Protein AF-A0A3D4TLI1-F1 (afdb_monomer)

Nearest PDB structures (foldseek):
  5gvh-assembly1_A-2  TM=9.157E-01  e=4.830E-01  Thermotoga maritima MSB8

pLDDT: mean 92.95, std 7.18, range [57.03, 98.0]

Foldseek 3Di:
DDDDPVVVVQVVCCVVVVFPGSDEDDADAPPFAPVNQVVQVVVRHGGDHNCPPPDPVRVD

Sequence (60 aa):
MNASPILERADTFCRRFSLQLPILLAPMAGACPVPLSAALANAGSMGAMGAVLSPAADIG

Radius of gyration: 14.37 Å; Cα contacts (8 Å, |Δi|>4): 73; chains: 1; bounding box: 34×19×42 Å

Solvent-accessible surface area (backbone atoms only — not comparable to full-atom values): 3578 Å² total; per-residue (Å²): 130,82,74,52,75,67,54,52,52,42,49,54,50,15,65,75,70,75,35,77,40,88,47,70,53,77,58,36,64,89,72,27,54,67,71,60,20,51,54,32,41,77,70,26,27,43,46,35,60,19,54,89,80,52,57,73,89,75,58,128

Structure (mmCIF, N/CA/C/O backbone):
data_AF-A0A3D4TLI1-F1
#
_entry.id   AF-A0A3D4TLI1-F1
#
loop_
_atom_site.group_PDB
_atom_site.id
_atom_site.type_symbol
_atom_site.label_atom_id
_atom_site.label_alt_id
_atom_site.label_comp_id
_atom_site.label_asym_id
_atom_site.label_entity_id
_atom_site.label_seq_id
_atom_site.pdbx_PDB_ins_code
_atom_site.Cartn_x
_atom_site.Cartn_y
_atom_site.Cartn_z
_atom_site.occupancy
_atom_site.B_iso_or_equiv
_atom_site.auth_seq_id
_atom_site.auth_comp_id
_atom_site.auth_asym_id
_atom_site.auth_atom_id
_atom_site.pdbx_PDB_model_num
ATOM 1 N N . MET A 1 1 ? -20.901 2.948 23.884 1.00 57.03 1 MET A N 1
ATOM 2 C CA . MET A 1 1 ? -19.627 3.679 24.051 1.00 57.03 1 MET A CA 1
ATOM 3 C C . MET A 1 1 ? -19.427 4.497 22.796 1.00 57.03 1 MET A C 1
ATOM 5 O O . MET A 1 1 ? -19.387 3.895 21.731 1.00 57.03 1 MET A O 1
ATOM 9 N N . ASN A 1 2 ? -19.376 5.826 22.895 1.00 75.88 2 ASN A N 1
ATOM 10 C CA . ASN A 1 2 ? -18.983 6.629 21.739 1.00 75.88 2 ASN A CA 1
ATOM 11 C C . ASN A 1 2 ? -17.528 6.302 21.410 1.00 75.88 2 ASN A C 1
ATOM 13 O O . ASN A 1 2 ? -16.701 6.175 22.318 1.00 75.88 2 ASN A O 1
ATOM 17 N N . ALA A 1 3 ? -17.237 6.121 20.126 1.00 80.12 3 ALA A N 1
ATOM 18 C CA . ALA A 1 3 ? -15.867 5.994 19.668 1.00 80.12 3 ALA A CA 1
ATOM 19 C C . ALA A 1 3 ? -15.096 7.263 20.063 1.00 80.12 3 ALA A C 1
ATOM 21 O O . ALA A 1 3 ? -15.650 8.363 20.079 1.00 80.12 3 ALA A O 1
ATOM 22 N N . SER A 1 4 ? -13.821 7.117 20.422 1.00 95.62 4 SER A N 1
ATOM 23 C CA . SER A 1 4 ? -12.982 8.292 20.645 1.00 95.62 4 SER A CA 1
ATOM 24 C C . SER A 1 4 ? -12.832 9.066 19.324 1.00 95.62 4 SER A C 1
ATOM 26 O O . SER A 1 4 ? -12.856 8.453 18.252 1.00 95.62 4 SER A O 1
ATOM 28 N N . PRO A 1 5 ? -12.596 10.389 19.360 1.00 95.88 5 PRO A N 1
ATOM 29 C CA . PRO A 1 5 ? -12.392 1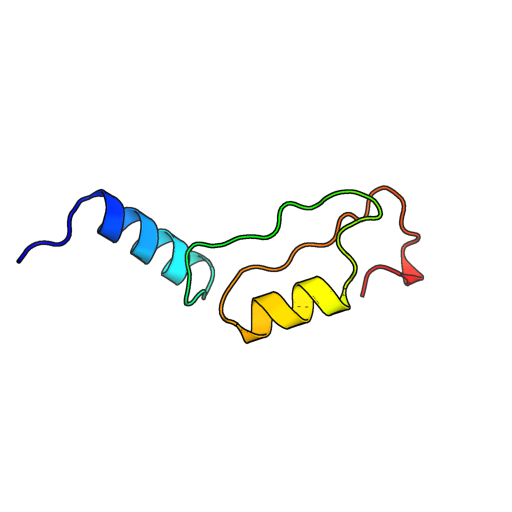1.177 18.139 1.00 95.88 5 PRO A CA 1
ATOM 30 C C . PRO A 1 5 ? -11.214 10.670 17.286 1.00 95.88 5 PRO A C 1
ATOM 32 O O . PRO A 1 5 ? -11.161 10.902 16.081 1.00 95.88 5 PRO A O 1
ATOM 35 N N . ILE A 1 6 ? -10.257 9.954 17.889 1.00 96.12 6 ILE A N 1
ATOM 36 C CA . ILE A 1 6 ? -9.149 9.303 17.175 1.00 96.12 6 ILE A CA 1
ATOM 37 C C . ILE A 1 6 ? -9.667 8.140 16.318 1.00 96.12 6 ILE A C 1
ATOM 39 O O . ILE A 1 6 ? -9.289 8.026 15.153 1.00 96.12 6 ILE A O 1
ATOM 43 N N . LEU A 1 7 ? -10.550 7.306 16.875 1.00 95.69 7 LEU A N 1
ATOM 44 C CA . LEU A 1 7 ? -11.141 6.172 16.164 1.00 95.69 7 LEU A CA 1
ATOM 45 C C . LEU A 1 7 ? -12.060 6.636 15.029 1.00 95.69 7 LEU A C 1
ATOM 47 O O . LEU A 1 7 ? -12.004 6.063 13.946 1.00 95.69 7 LEU A O 1
ATOM 51 N N . GLU A 1 8 ? -12.831 7.71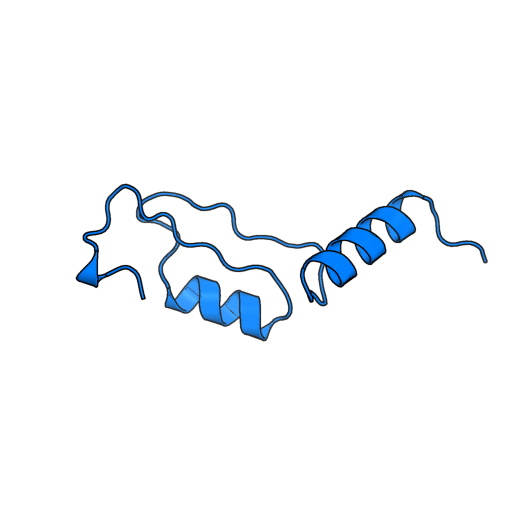0 15.223 1.00 96.94 8 GLU A N 1
ATOM 52 C CA . GLU A 1 8 ? -13.669 8.279 14.154 1.00 96.94 8 GLU A CA 1
ATOM 53 C C . GLU A 1 8 ? -12.839 8.795 12.971 1.00 96.94 8 GLU A C 1
ATOM 55 O O . GLU A 1 8 ? -13.196 8.587 11.808 1.00 96.94 8 GLU A O 1
ATOM 60 N N . ARG A 1 9 ? -11.694 9.437 13.243 1.00 96.50 9 ARG A N 1
ATOM 61 C CA . ARG A 1 9 ? -10.771 9.896 12.193 1.00 96.50 9 ARG A CA 1
ATOM 62 C C . ARG A 1 9 ? -10.153 8.726 11.431 1.00 96.50 9 ARG A C 1
ATOM 64 O O . ARG A 1 9 ? -10.045 8.799 10.208 1.00 96.50 9 ARG A O 1
ATOM 71 N N . ALA A 1 10 ? -9.760 7.667 12.140 1.00 96.75 10 ALA A N 1
ATOM 72 C CA . ALA A 1 10 ? -9.218 6.455 11.533 1.00 96.75 10 ALA A CA 1
ATOM 73 C C . ALA A 1 10 ? -10.262 5.733 10.661 1.0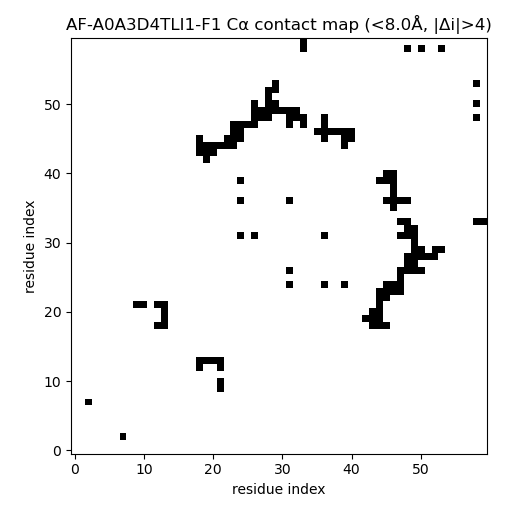0 96.75 10 ALA A C 1
ATOM 75 O O . ALA A 1 10 ? -9.948 5.366 9.529 1.00 96.75 10 ALA A O 1
ATOM 76 N N . ASP A 1 11 ? -11.506 5.600 11.137 1.00 96.75 11 ASP A N 1
ATOM 77 C CA . ASP A 1 11 ? -12.619 5.015 10.371 1.00 96.75 11 ASP A CA 1
ATOM 78 C C . ASP A 1 11 ? -12.932 5.839 9.118 1.00 96.75 11 ASP A C 1
ATOM 80 O O . ASP A 1 11 ? -12.978 5.312 8.007 1.00 96.75 11 ASP A O 1
ATOM 84 N N . THR A 1 12 ? -13.041 7.162 9.268 1.00 97.62 12 THR A N 1
ATOM 85 C CA . THR A 1 12 ? -13.272 8.079 8.142 1.00 97.62 12 THR A CA 1
ATOM 86 C C . THR A 1 12 ? -12.177 7.952 7.083 1.00 97.62 12 THR A C 1
ATOM 88 O O . THR A 1 12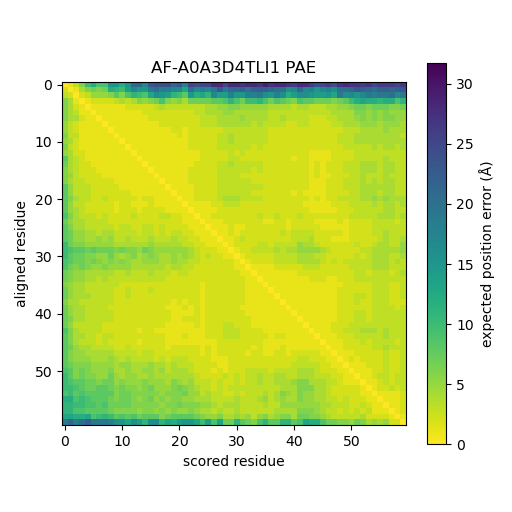 ? -12.467 7.941 5.885 1.00 97.62 12 THR A O 1
ATOM 91 N N . PHE A 1 13 ? -10.915 7.832 7.506 1.00 97.62 13 PHE A N 1
ATOM 92 C CA . PHE A 1 13 ? -9.791 7.614 6.601 1.00 97.62 13 PHE A CA 1
ATOM 93 C C . PHE A 1 13 ? -9.921 6.284 5.848 1.00 97.62 13 PHE A C 1
ATOM 95 O O . PHE A 1 13 ? -9.842 6.266 4.619 1.00 97.62 13 PHE A O 1
ATOM 102 N N . CYS A 1 14 ? -10.186 5.190 6.566 1.00 98.00 14 CYS A N 1
ATOM 103 C CA . CYS A 1 14 ? -10.339 3.866 5.971 1.00 98.00 14 CYS A CA 1
ATOM 104 C C . CYS A 1 14 ? -11.496 3.831 4.965 1.00 98.00 14 CYS A C 1
ATOM 106 O O . CYS A 1 14 ? -11.321 3.367 3.842 1.00 98.00 14 CYS A O 1
ATOM 108 N N . ARG A 1 15 ? -12.648 4.420 5.305 1.00 98.00 15 ARG A N 1
ATOM 109 C CA . ARG A 1 15 ? -13.816 4.506 4.413 1.00 98.00 15 ARG A CA 1
ATOM 110 C C . ARG A 1 15 ? -13.550 5.348 3.172 1.00 98.00 15 ARG A C 1
ATOM 112 O O . ARG A 1 15 ? -13.967 4.968 2.084 1.00 98.00 15 ARG A O 1
ATOM 119 N N . ARG A 1 16 ? -12.838 6.472 3.314 1.00 98.00 16 ARG A N 1
ATOM 120 C CA . ARG A 1 16 ? -12.484 7.344 2.184 1.00 98.00 16 ARG A CA 1
ATOM 121 C C . ARG A 1 16 ? -11.625 6.621 1.145 1.00 98.00 16 ARG A C 1
ATOM 123 O O . ARG A 1 16 ? -11.785 6.878 -0.043 1.00 98.00 16 ARG A O 1
ATOM 130 N N . PHE A 1 17 ? -10.722 5.752 1.592 1.00 97.19 17 PHE A N 1
ATOM 131 C CA . PHE A 1 17 ? -9.748 5.079 0.731 1.00 97.19 17 PHE A CA 1
ATOM 132 C C . PHE A 1 17 ? -10.016 3.581 0.536 1.00 97.19 17 PHE A C 1
ATOM 134 O O . PHE A 1 17 ? -9.194 2.896 -0.061 1.00 97.19 17 PHE A O 1
ATOM 141 N N . SER A 1 18 ? -11.167 3.079 0.996 1.00 97.25 18 SER A N 1
ATOM 142 C CA . SER A 1 18 ? -11.540 1.655 0.944 1.00 97.25 18 SER A CA 1
ATOM 143 C C . SER A 1 18 ? -10.491 0.721 1.569 1.00 97.25 18 SER A C 1
ATOM 145 O O . SER A 1 18 ? -10.159 -0.322 1.013 1.00 97.25 18 SER A O 1
ATOM 147 N N . LEU A 1 19 ? -9.963 1.106 2.733 1.00 97.50 19 LEU A N 1
ATOM 148 C CA . LEU A 1 19 ? -8.988 0.335 3.509 1.00 97.50 19 LEU A CA 1
ATOM 149 C C . LEU A 1 19 ? -9.661 -0.391 4.678 1.00 97.50 19 LEU A C 1
ATOM 151 O O . LEU A 1 19 ? -10.721 0.013 5.153 1.00 97.50 19 LEU A O 1
ATOM 1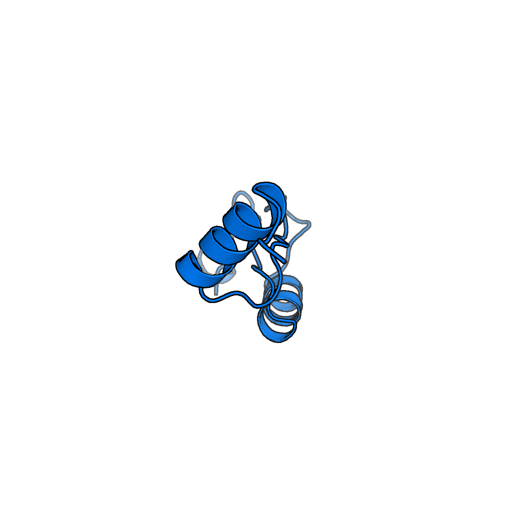55 N N . GLN A 1 20 ? -9.003 -1.432 5.181 1.00 97.88 20 GLN A N 1
ATOM 156 C CA . GLN A 1 20 ? -9.352 -2.112 6.433 1.00 97.88 20 GLN A CA 1
ATOM 157 C C . GLN A 1 20 ? -8.514 -1.592 7.610 1.00 97.88 20 GLN A C 1
ATOM 159 O O . GLN A 1 20 ? -8.963 -1.623 8.753 1.00 97.88 20 GLN A O 1
ATOM 164 N N . LEU A 1 21 ? -7.297 -1.111 7.333 1.00 96.81 21 LEU A N 1
ATOM 165 C CA . LEU A 1 21 ? -6.344 -0.617 8.323 1.00 96.81 21 LEU A CA 1
ATOM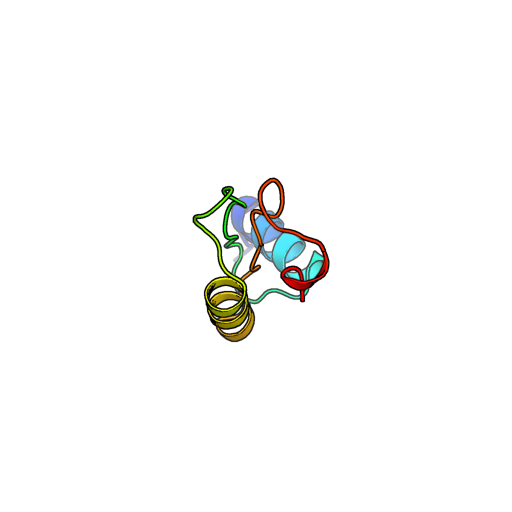 166 C C . LEU A 1 21 ? -5.880 0.800 7.943 1.00 96.81 21 LEU A C 1
ATOM 168 O O . LEU A 1 21 ? -5.568 1.038 6.774 1.00 96.81 21 LEU A O 1
ATOM 172 N N . PRO A 1 22 ? -5.744 1.739 8.902 1.00 96.88 22 PRO A N 1
ATOM 173 C CA . PRO A 1 22 ? -5.238 3.090 8.650 1.00 96.88 22 PRO A CA 1
ATOM 174 C C . PRO A 1 22 ? -3.698 3.100 8.560 1.00 96.88 22 PRO A C 1
ATOM 176 O O . PRO A 1 22 ? -3.025 3.874 9.238 1.00 96.88 22 PRO A O 1
ATOM 179 N N . ILE A 1 23 ? -3.134 2.191 7.762 1.00 96.38 23 ILE A N 1
ATOM 180 C CA . ILE A 1 23 ? -1.694 1.987 7.571 1.00 96.38 23 ILE A CA 1
ATOM 181 C C . ILE A 1 23 ? -1.372 2.252 6.101 1.00 96.38 23 ILE A C 1
ATOM 183 O O . 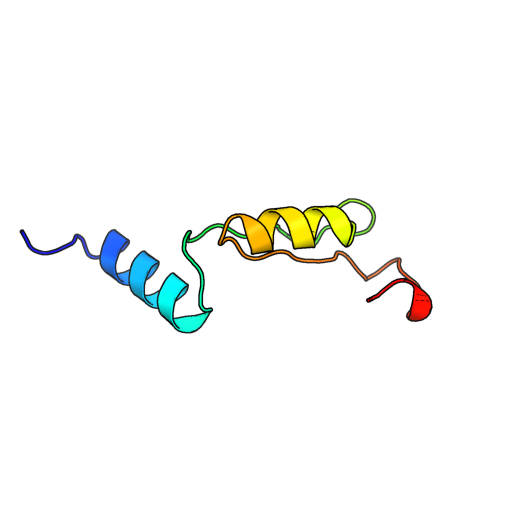ILE A 1 23 ? -2.155 1.915 5.214 1.00 96.38 23 ILE A O 1
ATOM 187 N N . LEU A 1 24 ? -0.225 2.883 5.851 1.00 96.00 24 LEU A N 1
ATOM 188 C CA . LEU A 1 24 ? 0.249 3.204 4.510 1.00 96.00 24 LEU A CA 1
ATOM 189 C C . LEU A 1 24 ? 1.744 2.928 4.402 1.00 96.00 24 LEU A C 1
ATOM 191 O O . LEU A 1 24 ? 2.503 3.249 5.319 1.00 96.00 24 LEU A O 1
ATOM 195 N N . LEU A 1 25 ? 2.173 2.397 3.260 1.00 97.00 25 LEU A N 1
ATOM 196 C CA . LEU A 1 25 ? 3.584 2.395 2.889 1.00 97.00 25 LEU A CA 1
ATOM 197 C C . LEU A 1 25 ? 3.991 3.779 2.396 1.00 97.00 25 LEU A C 1
ATOM 199 O O . LEU A 1 25 ? 3.402 4.312 1.458 1.00 97.00 25 LEU A O 1
ATOM 203 N N . ALA A 1 26 ? 5.022 4.354 3.008 1.00 96.38 26 ALA A N 1
ATOM 204 C CA . ALA A 1 26 ? 5.624 5.576 2.497 1.00 96.38 26 ALA A CA 1
ATOM 205 C C . ALA A 1 26 ? 6.367 5.276 1.179 1.00 96.38 26 ALA A C 1
ATOM 207 O O . ALA A 1 26 ? 7.207 4.375 1.169 1.00 96.38 26 ALA A O 1
ATOM 208 N N . PRO A 1 27 ? 6.109 6.013 0.083 1.00 94.25 27 PRO A N 1
ATOM 209 C CA . PRO A 1 27 ? 6.831 5.821 -1.169 1.00 94.25 27 PRO A CA 1
ATOM 210 C C . PRO A 1 27 ? 8.280 6.303 -1.025 1.00 94.25 27 PRO A C 1
ATOM 212 O O . PRO A 1 27 ? 8.545 7.498 -0.913 1.00 94.25 27 PRO A O 1
ATOM 215 N N . MET A 1 28 ? 9.225 5.364 -1.048 1.00 95.19 28 MET A N 1
ATOM 216 C CA . MET A 1 28 ? 10.664 5.624 -0.988 1.00 95.19 28 MET A CA 1
ATOM 217 C C . MET A 1 28 ? 11.331 5.086 -2.253 1.00 95.19 28 MET A C 1
ATOM 219 O O . MET A 1 28 ? 11.183 3.909 -2.599 1.00 95.19 28 MET A O 1
ATOM 223 N N . ALA A 1 29 ? 12.041 5.960 -2.968 1.00 92.19 29 ALA A N 1
ATOM 224 C CA . ALA A 1 29 ? 12.674 5.619 -4.236 1.00 92.19 29 ALA A CA 1
ATOM 225 C C . ALA A 1 29 ? 13.630 4.424 -4.080 1.00 92.19 29 ALA A C 1
ATOM 227 O O . ALA A 1 29 ? 14.472 4.411 -3.187 1.00 92.19 29 ALA A O 1
ATOM 228 N N . GLY A 1 30 ? 13.466 3.404 -4.927 1.00 85.88 30 GLY A N 1
ATOM 229 C CA . GLY A 1 30 ? 14.287 2.186 -4.900 1.00 85.88 30 GLY A CA 1
ATOM 230 C C . GLY A 1 30 ? 14.018 1.207 -3.744 1.00 85.88 30 GLY A C 1
ATOM 231 O O . GLY A 1 30 ? 14.637 0.149 -3.720 1.00 85.88 30 GLY A O 1
ATOM 232 N N . ALA A 1 31 ? 13.103 1.507 -2.812 1.00 91.69 31 ALA A N 1
ATOM 233 C CA . ALA A 1 31 ? 12.840 0.669 -1.630 1.00 91.69 31 ALA A CA 1
ATOM 234 C C . ALA A 1 31 ? 11.414 0.092 -1.557 1.00 91.69 31 ALA A C 1
ATOM 236 O O . ALA A 1 31 ? 11.141 -0.784 -0.738 1.00 91.69 31 ALA A O 1
ATOM 237 N N . CYS A 1 32 ? 10.498 0.561 -2.406 1.00 91.94 32 CYS A N 1
ATOM 238 C CA . CYS A 1 32 ? 9.081 0.193 -2.349 1.00 91.94 32 CYS A CA 1
ATOM 239 C C . CYS A 1 32 ? 8.602 -0.473 -3.649 1.00 91.94 32 CYS A C 1
ATOM 241 O O . CYS A 1 32 ? 7.809 0.146 -4.347 1.00 91.94 32 CYS A O 1
ATOM 243 N N . PRO A 1 33 ? 9.063 -1.686 -4.015 1.00 89.62 33 PRO A N 1
ATOM 244 C CA . PRO A 1 33 ? 8.708 -2.321 -5.288 1.00 89.62 33 PRO A CA 1
ATOM 245 C C . PRO A 1 33 ? 7.222 -2.728 -5.358 1.00 89.62 33 PRO A C 1
ATOM 247 O O . PRO A 1 33 ? 6.576 -2.955 -4.332 1.00 89.62 33 PRO A O 1
ATOM 250 N N . VAL A 1 34 ? 6.682 -2.890 -6.573 1.00 91.06 34 VAL A N 1
ATOM 251 C CA . VAL A 1 34 ? 5.259 -3.225 -6.816 1.00 91.06 34 VAL A CA 1
ATOM 252 C C . VAL A 1 34 ? 4.762 -4.449 -6.018 1.00 91.06 34 VAL A C 1
ATOM 254 O O . VAL A 1 34 ? 3.700 -4.339 -5.398 1.00 91.06 34 VAL A O 1
ATOM 257 N N . PRO A 1 35 ? 5.496 -5.580 -5.916 1.00 92.69 35 PRO A N 1
ATOM 258 C CA . PRO A 1 35 ? 5.039 -6.731 -5.130 1.00 92.69 35 PRO A CA 1
ATOM 259 C C . PRO A 1 35 ? 4.831 -6.432 -3.636 1.00 92.69 35 PRO A C 1
ATOM 261 O O . PRO A 1 35 ? 3.917 -6.986 -3.026 1.00 92.69 35 PRO A O 1
ATOM 264 N N . LEU A 1 36 ? 5.624 -5.527 -3.045 1.00 93.81 36 LEU A N 1
ATOM 265 C CA . LEU A 1 36 ? 5.436 -5.095 -1.655 1.00 93.81 36 LEU A CA 1
ATOM 266 C C . LEU A 1 36 ? 4.129 -4.307 -1.499 1.00 93.81 36 LEU A C 1
ATOM 268 O O . LEU A 1 36 ? 3.376 -4.523 -0.550 1.00 93.81 36 LEU A O 1
ATOM 272 N N . SER A 1 37 ? 3.832 -3.427 -2.456 1.00 95.00 37 SER A N 1
ATOM 273 C CA . SER A 1 37 ? 2.574 -2.675 -2.474 1.00 95.00 37 SER A CA 1
ATOM 274 C C . SER A 1 37 ? 1.358 -3.586 -2.621 1.00 95.00 37 SER A C 1
ATOM 276 O O . SER A 1 37 ? 0.370 -3.397 -1.913 1.00 95.00 37 SER A O 1
ATOM 278 N N . ALA A 1 38 ? 1.443 -4.605 -3.480 1.00 95.38 38 ALA A N 1
ATOM 279 C CA . ALA A 1 38 ? 0.386 -5.602 -3.640 1.00 95.38 38 ALA A CA 1
ATOM 280 C C . ALA A 1 38 ? 0.144 -6.401 -2.348 1.00 95.38 38 ALA A C 1
ATOM 282 O O . ALA A 1 38 ? -1.004 -6.612 -1.961 1.00 95.38 38 ALA A O 1
ATOM 283 N N . ALA A 1 39 ? 1.208 -6.797 -1.640 1.00 96.38 39 ALA A N 1
ATOM 284 C CA . ALA A 1 39 ? 1.084 -7.500 -0.364 1.00 96.38 39 ALA A CA 1
ATOM 285 C C . ALA A 1 39 ? 0.336 -6.665 0.691 1.00 96.38 39 ALA A C 1
ATOM 287 O O . ALA A 1 39 ? -0.521 -7.190 1.400 1.00 96.38 39 ALA A O 1
ATOM 288 N N . LEU A 1 40 ? 0.608 -5.359 0.761 1.00 96.00 40 LEU A N 1
ATOM 289 C CA . LEU A 1 40 ? -0.087 -4.448 1.673 1.00 96.00 40 LEU A CA 1
ATOM 290 C C . LEU A 1 40 ? -1.549 -4.225 1.287 1.00 96.00 40 LEU A C 1
ATOM 292 O O . LEU A 1 40 ? -2.410 -4.259 2.163 1.00 96.00 40 LEU A O 1
ATOM 296 N N . ALA A 1 41 ? -1.833 -4.044 -0.005 1.00 95.88 41 ALA A N 1
ATOM 297 C CA . ALA A 1 41 ? -3.200 -3.914 -0.504 1.00 95.88 41 ALA A CA 1
ATOM 298 C C . ALA A 1 41 ? -4.043 -5.155 -0.166 1.00 95.88 41 ALA A C 1
ATOM 300 O O . ALA A 1 41 ? -5.153 -5.029 0.346 1.00 95.88 41 ALA A O 1
ATOM 301 N N . ASN A 1 42 ? -3.481 -6.354 -0.349 1.00 96.88 42 ASN A N 1
ATOM 302 C CA . ASN A 1 42 ? -4.132 -7.613 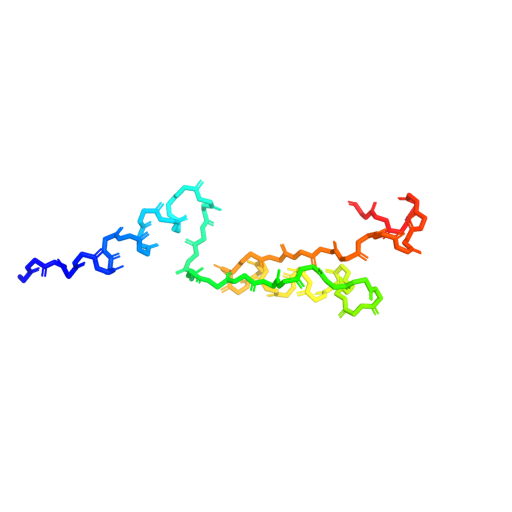0.026 1.00 96.88 42 ASN A CA 1
ATOM 303 C C . ASN A 1 42 ? -4.352 -7.749 1.541 1.00 96.88 42 ASN A C 1
ATOM 305 O O . ASN A 1 42 ? -5.300 -8.404 1.965 1.00 96.88 42 ASN A O 1
ATOM 309 N N . ALA A 1 43 ? -3.506 -7.119 2.358 1.00 97.50 43 ALA A N 1
ATOM 310 C CA . ALA A 1 43 ? -3.677 -7.036 3.807 1.00 97.50 43 ALA A CA 1
ATOM 311 C C . ALA A 1 43 ? -4.660 -5.928 4.247 1.00 97.50 43 ALA A C 1
ATOM 313 O O . ALA A 1 43 ? -4.799 -5.679 5.443 1.00 97.50 43 ALA A O 1
ATOM 314 N N . GLY A 1 44 ? -5.316 -5.234 3.307 1.00 97.62 44 GLY A N 1
ATOM 315 C CA . GLY A 1 44 ? -6.278 -4.168 3.597 1.00 97.62 44 GLY A CA 1
ATOM 316 C C . GLY A 1 44 ? -5.646 -2.819 3.962 1.00 97.62 44 GLY A C 1
ATOM 317 O O . GLY A 1 44 ? -6.318 -1.957 4.530 1.00 97.62 44 GLY A O 1
ATOM 318 N N . SER A 1 45 ? -4.362 -2.638 3.657 1.00 97.38 45 SER A N 1
ATOM 319 C CA . SER A 1 45 ? -3.581 -1.408 3.831 1.00 97.38 45 SER A CA 1
ATOM 320 C C . SER A 1 45 ? -3.400 -0.683 2.488 1.00 97.38 45 SER A C 1
ATOM 322 O O . SER A 1 45 ? -3.765 -1.205 1.436 1.00 97.38 45 SER A O 1
ATOM 324 N N . MET A 1 46 ? -2.830 0.525 2.491 1.00 97.38 46 MET A N 1
ATOM 325 C CA . MET A 1 46 ? -2.474 1.229 1.256 1.00 97.38 46 MET A CA 1
ATOM 326 C C . MET A 1 46 ? -1.015 0.953 0.862 1.00 97.38 46 MET A C 1
ATOM 328 O O . MET A 1 46 ? -0.082 1.306 1.589 1.00 97.38 46 MET A O 1
ATOM 332 N N . GLY A 1 47 ? -0.815 0.345 -0.310 1.00 96.06 47 GLY A N 1
ATOM 333 C CA . GLY A 1 47 ? 0.499 0.230 -0.952 1.00 96.06 47 GLY A CA 1
ATOM 334 C C . GLY A 1 47 ? 0.931 1.530 -1.646 1.00 96.06 47 GLY A C 1
ATOM 335 O O . GLY A 1 47 ? 0.101 2.390 -1.936 1.00 96.06 47 GLY A O 1
ATOM 336 N N . ALA A 1 48 ? 2.226 1.669 -1.931 1.00 95.25 48 ALA A N 1
ATOM 337 C CA . ALA A 1 48 ? 2.786 2.798 -2.675 1.00 95.25 48 ALA A CA 1
ATOM 338 C C . ALA A 1 48 ? 4.125 2.429 -3.340 1.00 95.25 48 ALA A C 1
ATOM 340 O O . ALA A 1 48 ? 4.938 1.716 -2.754 1.00 95.25 48 ALA A O 1
ATOM 341 N N . MET A 1 49 ? 4.391 2.974 -4.530 1.00 92.94 49 MET A N 1
ATOM 342 C CA . MET A 1 49 ? 5.647 2.780 -5.268 1.00 92.94 49 MET A CA 1
ATOM 343 C C . MET A 1 49 ? 6.482 4.065 -5.268 1.00 92.94 49 MET A C 1
ATOM 345 O O . MET A 1 49 ? 6.005 5.138 -5.638 1.00 92.94 49 MET A O 1
ATOM 349 N N . GLY A 1 50 ? 7.759 3.954 -4.898 1.00 91.69 50 GLY A N 1
ATOM 350 C CA . GLY A 1 50 ? 8.733 5.043 -4.998 1.00 91.69 50 GLY A CA 1
ATOM 351 C C . GLY A 1 50 ? 9.260 5.200 -6.425 1.00 91.69 50 GLY A C 1
ATOM 352 O O . GLY A 1 50 ? 10.376 4.780 -6.716 1.00 91.69 50 GLY A O 1
ATOM 353 N N . ALA A 1 51 ? 8.461 5.794 -7.310 1.00 92.50 51 ALA A N 1
ATOM 354 C CA . ALA A 1 51 ? 8.688 5.750 -8.758 1.00 92.50 51 ALA A CA 1
ATOM 355 C C . ALA A 1 51 ? 9.736 6.739 -9.312 1.00 92.50 51 ALA A C 1
ATOM 357 O O . ALA A 1 51 ? 10.046 6.679 -10.495 1.00 92.50 51 ALA A O 1
ATOM 358 N N . VAL A 1 52 ? 10.302 7.641 -8.497 1.00 92.94 52 VAL A N 1
ATOM 359 C CA . VAL A 1 52 ? 11.209 8.719 -8.966 1.00 92.94 52 VAL A CA 1
ATOM 360 C C . VAL A 1 52 ? 12.409 8.198 -9.771 1.00 92.94 52 VAL A C 1
ATOM 362 O O . VAL A 1 52 ? 12.886 8.885 -10.668 1.00 92.94 52 VAL A O 1
ATOM 365 N N . LEU A 1 53 ? 12.894 6.994 -9.454 1.00 93.56 53 LEU A N 1
ATOM 366 C CA . LEU A 1 53 ? 14.039 6.365 -10.124 1.00 93.56 53 LEU A CA 1
ATOM 367 C C . LEU A 1 53 ? 13.629 5.288 -11.144 1.00 93.56 53 LEU A C 1
ATOM 369 O O . LEU A 1 53 ? 14.499 4.672 -11.752 1.00 93.56 53 LEU A O 1
ATOM 373 N N . SER A 1 54 ? 12.330 5.031 -11.310 1.00 90.12 54 SER A N 1
ATOM 374 C CA . SER A 1 54 ? 11.814 3.955 -12.157 1.00 90.12 54 SER A CA 1
ATOM 375 C C . SER A 1 54 ? 11.467 4.474 -13.555 1.00 90.12 54 SER A C 1
ATOM 377 O O . SER A 1 54 ? 10.828 5.522 -13.674 1.00 90.12 54 SER A O 1
ATOM 379 N N . PRO A 1 55 ? 11.833 3.755 -14.631 1.00 90.56 55 PRO A N 1
ATOM 380 C CA . PRO A 1 55 ? 11.292 4.033 -15.954 1.00 90.56 55 PRO A CA 1
ATOM 381 C C . PRO A 1 55 ? 9.791 3.715 -15.988 1.00 90.56 55 PRO A C 1
ATOM 383 O O . PRO A 1 55 ? 9.297 2.899 -15.213 1.00 90.56 55 PRO A O 1
ATOM 386 N N . ALA A 1 56 ? 9.065 4.320 -16.931 1.00 89.50 56 ALA A N 1
ATOM 387 C CA . ALA A 1 56 ? 7.616 4.135 -17.051 1.00 89.50 56 ALA A CA 1
ATOM 388 C C . ALA A 1 56 ? 7.199 2.660 -17.202 1.00 89.50 56 ALA A C 1
ATOM 390 O O . ALA A 1 56 ? 6.175 2.268 -16.662 1.00 89.50 56 ALA A O 1
ATOM 391 N N . ALA A 1 57 ? 8.007 1.841 -17.884 1.00 89.81 57 ALA A N 1
ATOM 392 C CA . ALA A 1 57 ? 7.744 0.411 -18.064 1.00 89.81 57 ALA A CA 1
ATOM 393 C C . ALA A 1 57 ? 7.764 -0.401 -16.753 1.00 89.81 57 ALA A C 1
ATOM 395 O O . ALA A 1 57 ? 7.177 -1.478 -16.705 1.00 89.81 57 ALA A O 1
ATOM 396 N N . ASP A 1 58 ? 8.405 0.119 -15.703 1.00 84.62 58 ASP A N 1
ATOM 397 C CA . ASP A 1 58 ? 8.508 -0.540 -14.396 1.00 84.62 58 ASP A CA 1
ATOM 398 C C . ASP A 1 58 ? 7.416 -0.068 -13.416 1.00 84.62 58 ASP A C 1
ATOM 400 O O . ASP A 1 58 ? 7.318 -0.565 -12.291 1.00 84.62 58 ASP A O 1
ATOM 404 N N . ILE A 1 59 ? 6.598 0.907 -13.826 1.00 81.31 59 ILE A N 1
ATOM 405 C CA . ILE A 1 59 ? 5.452 1.413 -13.071 1.00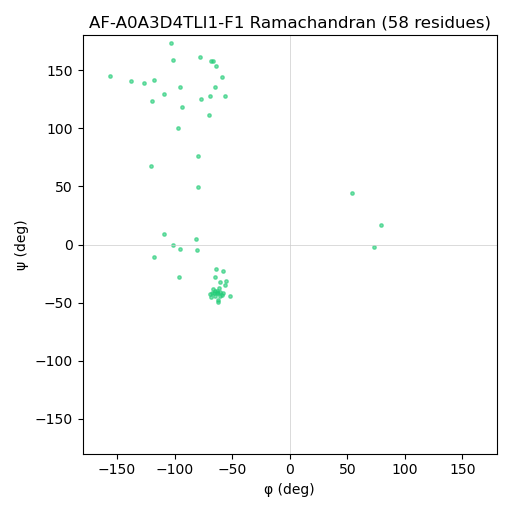 81.31 59 ILE A CA 1
ATOM 406 C C . ILE A 1 59 ? 4.222 0.687 -13.626 1.00 81.31 59 ILE A C 1
ATOM 408 O O . ILE A 1 59 ? 3.758 1.006 -14.718 1.00 81.31 59 ILE A O 1
ATOM 412 N N . GLY A 1 60 ? 3.776 -0.342 -12.899 1.00 70.50 60 GLY A N 1
ATOM 413 C CA . GLY A 1 60 ? 2.655 -1.213 -13.284 1.00 70.50 60 GLY A CA 1
ATOM 414 C C . GLY A 1 60 ? 1.330 -0.490 -13.479 1.00 70.50 60 GLY A C 1
ATOM 415 O O . GLY A 1 60 ? 1.058 0.463 -12.712 1.00 70.50 60 GLY A O 1
#

Secondary structure (DSSP, 8-state):
-PPPHHHHHHHHHHHHHT-SSS-B----BTT--HHHHHHHHHTTSBP--BGGGS-GGG--

Mean predicted aligned error: 3.74 Å